Protein AF-A0A662T3I6-F1 (afdb_monomer)

Radius of gyration: 16.57 Å; Cα contacts (8 Å, |Δi|>4): 137; chains: 1; bounding box: 38×30×46 Å

Secondary structure (DSSP, 8-state):
--BS-TT----TT--SS---SB--HHHHHHHHTTSS------HHHHHHHHHHHHHHHS--B-HHHHHHHHHHHHHHHHHHHHT-----------B-TT-HHHHHHHHTT--------HHHHHHHHTT--S----

Nearest PDB structures (foldseek):
  6hul-assembly1_B  TM=9.441E-01  e=1.768E-08  Saccharolobus solfataricus
  6hte-assembly1_B  TM=9.165E-01  e=2.936E-07  Saccharolobus solfataricus
  4qys-assembly1_B  TM=8.970E-01  e=4.041E-07  Saccharolobus solfataricus P2
  6hte-assembly1_D  TM=8.958E-01  e=5.217E-07  Saccharolobus solfataricus
  4qys-assembly1_A  TM=9.188E-01  e=1.123E-06  Saccharolobus solfataricus P2

Solvent-accessible surface area (backbone atoms only — not comparable to full-atom values): 8264 Å² total; per-residue (Å²): 87,39,65,49,36,94,85,58,74,71,63,94,83,66,78,40,74,81,65,72,46,62,42,62,52,67,61,39,49,42,39,75,71,67,77,49,89,86,86,85,78,39,50,50,62,24,52,54,36,29,52,49,44,26,73,75,71,70,48,55,47,24,54,54,36,14,51,53,51,43,53,51,51,53,49,52,53,48,28,64,74,70,72,49,92,78,91,84,86,82,71,79,83,54,66,22,86,86,48,52,67,55,54,48,35,48,77,69,65,68,57,58,76,64,78,84,58,64,70,59,48,53,60,52,41,75,83,58,90,64,81,85,72,132

pLDDT: mean 90.46, std 10.35, range [41.25, 98.31]

Mean predicted aligned error: 4.81 Å

Sequence (134 aa):
MHTLGHSFIPPSIHEDGLRYHGIAPTLSLIYRHGAVETRAYNQVEVFKTATLFAKTEGIIPVPEPAHAIRAVIDEAIRCKRSNEEKTILFLLCGHGLLDLKVCEDYFSGKLKPYEYPEEKIRRLLKGYTGHIHG

Structure (mmCIF, N/CA/C/O backbone):
data_AF-A0A662T3I6-F1
#
_entry.id   AF-A0A662T3I6-F1
#
loop_
_atom_site.group_PDB
_atom_site.id
_atom_site.type_symbol
_atom_site.label_atom_id
_atom_site.label_alt_id
_atom_site.label_comp_id
_atom_site.label_asym_id
_atom_site.label_entity_id
_atom_site.label_seq_id
_atom_site.pdbx_PDB_ins_code
_atom_site.Cartn_x
_atom_site.Cartn_y
_atom_site.Cartn_z
_atom_site.occupancy
_atom_site.B_iso_or_equiv
_atom_site.auth_seq_id
_atom_site.auth_comp_id
_atom_site.auth_asym_id
_atom_site.auth_atom_id
_atom_site.pdbx_PDB_model_num
ATOM 1 N N . MET A 1 1 ? -4.906 -12.077 -16.658 1.00 87.38 1 MET A N 1
ATOM 2 C CA . MET A 1 1 ? -4.194 -11.249 -15.665 1.00 87.38 1 MET A CA 1
ATOM 3 C C . MET A 1 1 ? -4.233 -9.814 -16.162 1.00 87.38 1 MET A C 1
ATOM 5 O O . MET A 1 1 ? -4.054 -9.632 -17.360 1.00 87.38 1 MET A O 1
ATOM 9 N N . HIS A 1 2 ? -4.483 -8.838 -15.290 1.00 89.62 2 HIS A N 1
ATOM 10 C CA . HIS A 1 2 ? -4.230 -7.426 -15.599 1.00 89.62 2 HIS A CA 1
ATOM 11 C C . HIS A 1 2 ? -2.727 -7.184 -15.615 1.00 89.62 2 HIS A C 1
ATOM 13 O O . HIS A 1 2 ? -2.013 -7.700 -14.753 1.00 89.62 2 HIS A O 1
ATOM 19 N N . THR A 1 3 ? -2.231 -6.460 -16.614 1.00 91.75 3 THR A N 1
ATOM 20 C CA . THR A 1 3 ? -0.793 -6.327 -16.824 1.00 91.75 3 THR A CA 1
ATOM 21 C C . THR A 1 3 ? -0.417 -5.035 -17.534 1.00 91.75 3 THR A C 1
ATOM 23 O O . THR A 1 3 ? -1.196 -4.529 -18.332 1.00 91.75 3 THR A O 1
ATOM 26 N N . LEU A 1 4 ? 0.801 -4.553 -17.281 1.00 89.94 4 LEU A N 1
ATOM 27 C CA . LEU A 1 4 ? 1.486 -3.493 -18.029 1.00 89.94 4 LEU A CA 1
ATOM 28 C C . LEU A 1 4 ? 2.319 -4.041 -19.208 1.00 89.94 4 LEU A C 1
ATOM 30 O O . LEU A 1 4 ? 3.002 -3.280 -19.889 1.00 89.94 4 LEU A O 1
ATOM 34 N N . GLY A 1 5 ? 2.266 -5.356 -19.453 1.00 88.62 5 GLY A N 1
ATOM 35 C CA . GLY A 1 5 ? 3.080 -6.070 -20.437 1.00 88.62 5 GLY A CA 1
ATOM 36 C C . GLY A 1 5 ? 4.394 -6.593 -19.847 1.00 88.62 5 GLY A C 1
ATOM 37 O O . GLY A 1 5 ? 5.014 -5.948 -19.007 1.00 88.62 5 GLY A O 1
ATOM 38 N N . HIS A 1 6 ? 4.847 -7.766 -20.301 1.00 88.19 6 HIS A N 1
ATOM 39 C CA . HIS A 1 6 ? 6.046 -8.434 -19.765 1.00 88.19 6 HIS A C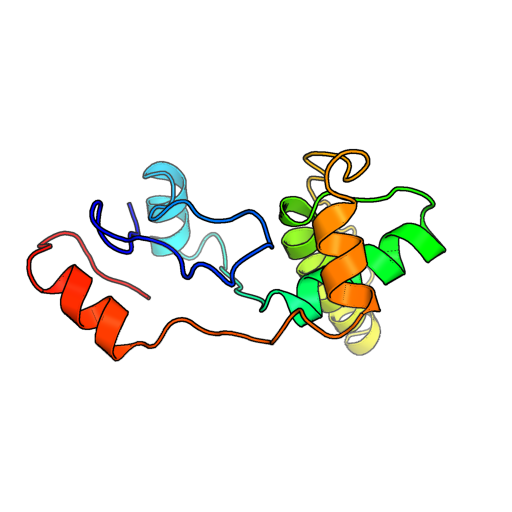A 1
ATOM 40 C C . HIS A 1 6 ? 7.346 -7.653 -20.003 1.00 88.19 6 HIS A C 1
ATOM 42 O O . HIS A 1 6 ? 8.344 -7.895 -19.335 1.00 88.19 6 HIS A O 1
ATOM 48 N N . SER A 1 7 ? 7.339 -6.719 -20.956 1.00 88.06 7 SER A N 1
ATOM 49 C CA . SER A 1 7 ? 8.470 -5.838 -21.260 1.00 88.06 7 SER A CA 1
ATOM 50 C C . SER A 1 7 ? 8.470 -4.550 -20.424 1.00 88.06 7 SER A C 1
ATOM 52 O O . SER A 1 7 ? 9.299 -3.675 -20.666 1.00 88.06 7 SER A O 1
ATOM 54 N N . PHE A 1 8 ? 7.527 -4.385 -19.488 1.00 90.25 8 PHE A N 1
ATOM 55 C CA . PHE A 1 8 ? 7.492 -3.226 -18.601 1.00 90.25 8 PHE A CA 1
ATOM 56 C C . PHE A 1 8 ? 8.715 -3.209 -17.683 1.00 90.25 8 PHE A C 1
ATOM 58 O O . PHE A 1 8 ? 9.039 -4.199 -17.027 1.00 90.25 8 PHE A O 1
ATOM 65 N N . ILE A 1 9 ? 9.355 -2.044 -17.609 1.00 89.12 9 ILE A N 1
ATOM 66 C CA . ILE A 1 9 ? 10.448 -1.759 -16.686 1.00 89.12 9 ILE A CA 1
ATOM 67 C C . ILE A 1 9 ? 10.006 -0.566 -15.830 1.00 89.12 9 ILE A C 1
ATOM 69 O O . ILE A 1 9 ? 9.677 0.486 -16.398 1.00 89.12 9 ILE A O 1
ATOM 73 N N . PRO A 1 10 ? 9.974 -0.702 -14.492 1.00 86.94 10 PRO A N 1
ATOM 74 C CA . PRO A 1 10 ? 9.612 0.398 -13.612 1.00 86.94 10 PRO A CA 1
ATOM 75 C C . PRO A 1 10 ? 10.637 1.541 -13.724 1.00 86.94 10 PRO A C 1
ATOM 77 O O . PRO A 1 10 ? 11.814 1.296 -14.002 1.00 86.94 10 PRO A O 1
ATOM 80 N N . PRO A 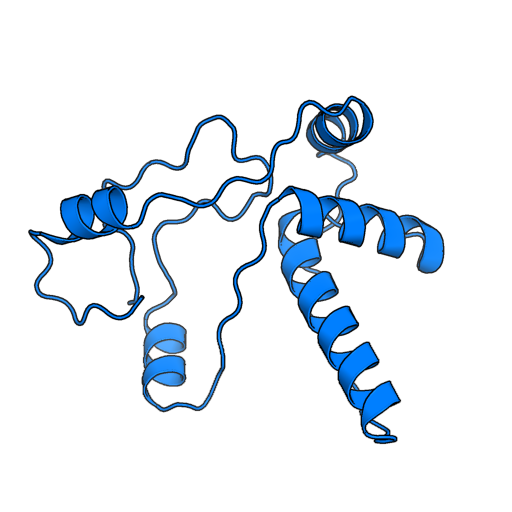1 11 ? 10.222 2.798 -13.503 1.00 86.12 11 PRO A N 1
ATOM 81 C CA . PRO A 1 11 ? 11.145 3.926 -13.423 1.00 86.12 11 PRO A CA 1
ATOM 82 C C . PRO A 1 11 ? 12.245 3.685 -12.384 1.00 86.12 11 PRO A C 1
ATOM 84 O O . PRO A 1 11 ? 11.979 3.158 -11.309 1.00 86.12 11 PRO A O 1
ATOM 87 N N . SER A 1 12 ? 13.466 4.151 -12.657 1.00 84.50 12 SER A N 1
ATOM 88 C CA . SER A 1 12 ? 14.595 4.025 -11.720 1.00 84.50 12 SER A CA 1
ATOM 89 C C . SER A 1 12 ? 14.408 4.802 -10.413 1.00 84.50 12 SER A C 1
ATOM 91 O O . SER A 1 12 ? 15.106 4.535 -9.449 1.00 84.50 12 SER A O 1
ATOM 93 N N . ILE A 1 13 ? 13.488 5.768 -10.397 1.00 81.19 13 ILE A N 1
ATOM 94 C CA . ILE A 1 13 ? 13.137 6.597 -9.235 1.00 81.19 13 ILE A CA 1
ATOM 95 C C . ILE A 1 13 ? 12.042 5.972 -8.355 1.00 81.19 13 ILE A C 1
ATOM 97 O O . ILE A 1 13 ? 11.510 6.657 -7.486 1.00 81.19 13 ILE A O 1
ATOM 101 N N . HIS A 1 14 ? 11.619 4.741 -8.659 1.00 79.81 14 HIS A N 1
ATOM 102 C CA . HIS A 1 14 ? 10.523 4.047 -7.989 1.00 79.81 14 HIS A CA 1
ATOM 103 C C . HIS A 1 14 ? 11.072 3.139 -6.889 1.00 79.81 14 HIS A C 1
ATOM 105 O O . HIS A 1 14 ? 11.684 2.105 -7.180 1.00 79.81 14 HIS A O 1
ATOM 111 N N . GLU A 1 15 ? 10.855 3.529 -5.637 1.00 81.44 15 GLU A N 1
ATOM 112 C CA . GLU A 1 15 ? 11.515 2.909 -4.479 1.00 81.44 15 GLU A CA 1
ATOM 113 C C . GLU A 1 15 ? 10.525 2.258 -3.492 1.00 81.44 15 GLU A C 1
ATOM 115 O O . GLU A 1 15 ? 10.909 1.816 -2.415 1.00 81.44 15 GLU A O 1
ATOM 120 N N . ASP A 1 16 ? 9.248 2.141 -3.863 1.00 80.06 16 ASP A N 1
ATOM 121 C CA . ASP A 1 16 ? 8.166 1.625 -3.008 1.00 80.06 16 ASP A CA 1
ATOM 122 C C . ASP A 1 16 ? 7.900 0.100 -3.132 1.00 80.06 16 ASP A C 1
ATOM 124 O O . ASP A 1 16 ? 6.940 -0.428 -2.567 1.00 80.06 16 ASP A O 1
ATOM 128 N N . GLY A 1 17 ? 8.757 -0.615 -3.869 1.00 85.25 17 GLY A N 1
ATOM 129 C CA . GLY A 1 17 ? 8.832 -2.082 -3.902 1.00 85.25 17 GLY A CA 1
ATOM 130 C C . GLY A 1 17 ? 7.879 -2.807 -4.866 1.00 85.25 17 GLY A C 1
ATOM 131 O O . GLY A 1 17 ? 8.261 -3.835 -5.441 1.00 85.25 17 GLY A O 1
ATOM 132 N N . LEU A 1 18 ? 6.691 -2.263 -5.161 1.00 91.69 18 LEU A N 1
ATOM 133 C CA . LEU A 1 18 ? 5.656 -2.915 -5.991 1.00 91.69 18 LEU A CA 1
ATOM 134 C C . LEU A 1 18 ? 5.929 -2.799 -7.502 1.00 91.69 18 LEU A C 1
ATOM 136 O O . LEU A 1 18 ? 5.233 -2.129 -8.259 1.00 91.69 18 LEU A O 1
ATOM 140 N N . ARG A 1 19 ? 6.977 -3.485 -7.958 1.00 92.50 19 ARG A N 1
ATOM 141 C CA . ARG A 1 19 ? 7.545 -3.325 -9.310 1.00 92.50 19 ARG A CA 1
ATOM 142 C C . ARG A 1 19 ? 7.038 -4.315 -10.358 1.00 92.50 19 ARG A C 1
ATOM 144 O O . ARG A 1 19 ? 7.372 -4.182 -11.536 1.00 92.50 19 ARG A O 1
ATOM 151 N N . TYR A 1 20 ? 6.304 -5.346 -9.947 1.00 94.62 20 TYR A N 1
ATOM 152 C CA . TYR A 1 20 ? 5.863 -6.390 -10.866 1.00 94.62 20 TYR A CA 1
ATOM 153 C C . TYR A 1 20 ? 4.767 -5.872 -11.808 1.00 94.62 20 TYR A C 1
ATOM 155 O O . TYR A 1 20 ? 3.850 -5.167 -11.407 1.00 94.62 20 TYR A O 1
ATOM 163 N N . HIS A 1 21 ? 4.849 -6.249 -13.081 1.00 92.69 21 HIS A N 1
ATOM 164 C CA . HIS A 1 21 ? 4.022 -5.717 -14.166 1.00 92.69 21 HIS A CA 1
ATOM 165 C C . HIS A 1 21 ? 2.622 -6.349 -14.254 1.00 92.69 21 HIS A C 1
ATOM 167 O O . HIS A 1 21 ? 1.943 -6.187 -15.271 1.00 92.69 21 HIS A O 1
ATOM 173 N N . GLY A 1 22 ? 2.212 -7.156 -13.276 1.00 92.81 22 GLY A N 1
ATOM 174 C CA . GLY A 1 22 ? 1.068 -8.048 -13.406 1.00 92.81 22 GLY A CA 1
ATOM 175 C C . GLY A 1 22 ? 0.353 -8.354 -12.100 1.00 92.81 22 GLY A C 1
ATOM 176 O O . GLY A 1 22 ? 0.949 -8.346 -11.030 1.00 92.81 22 GLY A O 1
ATOM 177 N N . ILE A 1 23 ? -0.931 -8.682 -12.200 1.00 94.62 23 ILE A N 1
ATOM 178 C CA . ILE A 1 23 ? -1.756 -9.141 -11.078 1.00 94.62 23 ILE A CA 1
ATOM 179 C C . ILE A 1 23 ? -2.142 -10.601 -11.309 1.00 94.62 23 ILE A C 1
ATOM 181 O O . ILE A 1 23 ? -2.632 -10.944 -12.384 1.00 94.62 23 ILE A O 1
ATOM 185 N N . ALA A 1 24 ? -2.006 -11.460 -10.295 1.00 96.56 24 ALA A N 1
ATOM 186 C CA . ALA A 1 24 ? -2.350 -12.881 -10.396 1.00 96.56 24 ALA A CA 1
ATOM 187 C C . ALA A 1 24 ? -3.684 -13.122 -11.157 1.00 96.56 24 ALA A C 1
ATOM 189 O O . ALA A 1 24 ? -4.657 -12.386 -10.942 1.00 96.56 24 ALA A O 1
ATOM 190 N N . PRO A 1 25 ? -3.771 -14.126 -12.058 1.00 95.38 25 PRO A N 1
ATOM 191 C CA . PRO A 1 25 ? -4.963 -14.349 -12.880 1.00 95.38 25 PRO A CA 1
ATOM 192 C C . PRO A 1 25 ? -6.262 -14.504 -12.083 1.00 95.38 25 PRO A C 1
ATOM 194 O O . PRO A 1 25 ? -7.292 -13.986 -12.510 1.00 95.38 25 PRO A O 1
ATOM 197 N N . THR A 1 26 ? -6.199 -15.163 -10.924 1.00 97.56 26 THR A N 1
ATOM 198 C CA . THR A 1 26 ? -7.329 -15.343 -10.001 1.00 97.56 26 THR A CA 1
ATOM 199 C C . THR A 1 26 ? -7.820 -14.006 -9.455 1.00 97.56 26 THR A C 1
ATOM 201 O O . THR A 1 26 ? -8.993 -13.682 -9.607 1.00 97.56 26 THR A O 1
ATOM 204 N N . LEU A 1 27 ? -6.923 -13.171 -8.925 1.00 96.19 27 LEU A N 1
ATOM 205 C CA . LEU A 1 27 ? -7.271 -11.837 -8.427 1.00 96.19 27 LEU A CA 1
ATOM 206 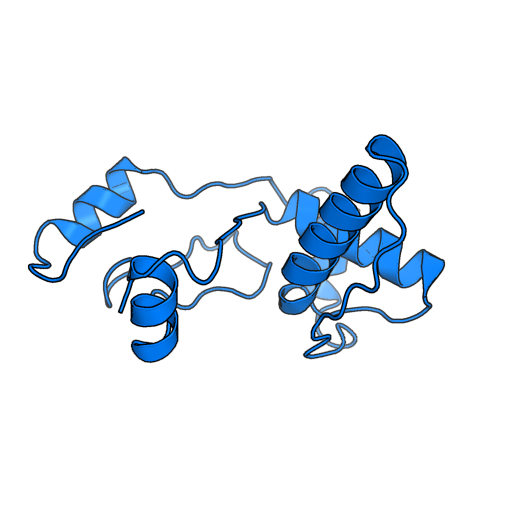C C . LEU A 1 27 ? -7.799 -10.926 -9.548 1.00 96.19 27 LEU A C 1
ATOM 208 O O . LEU A 1 27 ? -8.780 -10.211 -9.369 1.00 96.19 27 LEU A O 1
ATOM 212 N N . SER A 1 28 ? -7.225 -11.030 -10.749 1.00 95.00 28 SER A N 1
ATOM 213 C CA . SER A 1 28 ? -7.719 -10.320 -11.936 1.00 95.00 28 SER A CA 1
ATOM 214 C C . SER A 1 28 ? -9.127 -10.748 -12.360 1.00 95.00 28 SER A C 1
ATOM 216 O O . SER A 1 28 ? -9.851 -9.971 -12.979 1.00 95.00 28 SER A O 1
ATOM 218 N N . LEU A 1 29 ? -9.512 -12.001 -12.113 1.00 95.31 29 LEU A N 1
ATOM 219 C CA . LEU A 1 29 ? -10.869 -12.477 -12.371 1.00 95.31 29 LEU A CA 1
ATOM 220 C C . LEU A 1 29 ? -11.840 -11.937 -11.315 1.00 95.31 29 LEU A C 1
ATOM 222 O O . LEU A 1 29 ? -12.874 -11.395 -11.684 1.00 95.31 29 LEU A O 1
ATOM 226 N N . ILE A 1 30 ? -11.472 -12.009 -10.033 1.00 96.62 30 ILE A N 1
ATOM 227 C CA . ILE A 1 30 ? -12.280 -11.494 -8.913 1.00 96.62 30 ILE A CA 1
ATOM 228 C C . ILE A 1 30 ? -12.560 -9.991 -9.084 1.00 96.62 30 ILE A C 1
ATOM 230 O O . ILE A 1 30 ? -13.705 -9.566 -8.948 1.00 96.62 30 ILE A O 1
ATOM 234 N N . TYR A 1 31 ? -11.547 -9.207 -9.470 1.00 94.81 31 TYR A N 1
ATOM 235 C CA . TYR A 1 31 ? -11.709 -7.781 -9.778 1.00 94.81 31 TYR A CA 1
ATOM 236 C C . TYR A 1 31 ? -12.710 -7.537 -10.915 1.00 94.81 31 TYR A C 1
ATOM 238 O O . TYR A 1 31 ? -13.616 -6.723 -10.777 1.00 94.81 31 TYR A O 1
ATOM 246 N N . ARG A 1 32 ? -12.615 -8.293 -12.020 1.00 93.00 32 ARG A N 1
ATOM 247 C CA . ARG A 1 32 ? -13.548 -8.164 -13.159 1.00 93.00 32 ARG A CA 1
ATOM 248 C C . ARG A 1 32 ? -14.996 -8.483 -12.796 1.00 93.00 32 ARG A C 1
ATOM 250 O O . ARG A 1 32 ? -15.901 -7.990 -13.457 1.00 93.00 32 ARG A O 1
ATOM 257 N N . HIS A 1 33 ? -15.214 -9.296 -11.767 1.00 96.06 33 HIS A N 1
ATOM 258 C CA . HIS A 1 33 ? -16.547 -9.580 -11.241 1.00 96.06 33 HIS A CA 1
ATOM 259 C C . HIS A 1 33 ? -17.031 -8.551 -10.206 1.00 96.06 33 HIS A C 1
ATOM 261 O O . HIS A 1 33 ? -18.104 -8.737 -9.641 1.00 96.06 33 HIS A O 1
ATOM 267 N N . GLY A 1 34 ? -16.271 -7.481 -9.948 1.00 95.94 34 GLY A N 1
ATOM 268 C CA . GLY A 1 34 ? -16.646 -6.421 -9.008 1.00 95.94 34 GLY A CA 1
ATOM 269 C C . GLY A 1 34 ? -16.586 -6.839 -7.538 1.00 95.94 34 GLY A C 1
ATOM 270 O O . GLY A 1 34 ? -17.141 -6.155 -6.687 1.00 95.94 34 GLY A O 1
ATOM 271 N N . ALA A 1 35 ? -15.935 -7.964 -7.225 1.00 97.06 35 ALA A N 1
ATOM 272 C CA . ALA A 1 35 ? -15.849 -8.479 -5.859 1.00 97.06 35 ALA A CA 1
ATOM 273 C C . ALA A 1 35 ? -14.706 -7.851 -5.039 1.00 97.06 35 ALA A C 1
ATOM 275 O O . ALA A 1 35 ? -14.689 -7.983 -3.818 1.00 97.06 35 ALA A O 1
ATOM 276 N N . VAL A 1 36 ? -13.749 -7.184 -5.694 1.00 96.38 36 VAL A N 1
ATOM 277 C CA . VAL A 1 36 ? -12.683 -6.405 -5.044 1.00 96.38 36 VAL A CA 1
ATOM 278 C C . VAL A 1 36 ? -12.483 -5.079 -5.766 1.00 96.38 36 VAL A C 1
ATOM 280 O O . VAL A 1 36 ? -12.646 -5.000 -6.982 1.00 96.38 36 VAL A O 1
ATOM 283 N N . GLU A 1 37 ? -12.074 -4.061 -5.016 1.00 95.50 37 GLU A N 1
ATOM 284 C CA . GLU A 1 37 ? -11.668 -2.754 -5.533 1.00 95.50 37 GLU A CA 1
ATOM 285 C C . GLU A 1 37 ? -10.137 -2.650 -5.580 1.00 95.50 37 GLU A C 1
ATOM 287 O O . GLU A 1 37 ? -9.428 -3.311 -4.818 1.00 95.50 37 GLU A O 1
ATOM 292 N N . THR A 1 38 ? -9.618 -1.794 -6.457 1.00 93.88 38 THR A N 1
ATOM 293 C CA . THR A 1 38 ? -8.184 -1.502 -6.573 1.00 93.88 38 THR A CA 1
ATOM 294 C C . THR A 1 38 ? -7.916 -0.044 -6.242 1.00 93.88 38 THR A C 1
ATOM 296 O O . THR A 1 38 ? -8.697 0.835 -6.598 1.00 93.88 38 THR A O 1
ATOM 299 N N . ARG A 1 39 ? -6.784 0.222 -5.589 1.00 94.69 39 ARG A N 1
ATOM 300 C CA . ARG A 1 39 ? -6.289 1.573 -5.307 1.00 94.69 39 ARG A CA 1
ATOM 301 C C . ARG A 1 39 ? -4.821 1.653 -5.686 1.00 94.69 39 ARG A C 1
ATOM 303 O O . ARG A 1 39 ? -4.103 0.663 -5.562 1.00 94.69 39 ARG A O 1
ATOM 310 N N . ALA A 1 40 ? -4.396 2.829 -6.123 1.00 92.94 40 ALA A N 1
ATOM 311 C CA . ALA A 1 40 ? -3.003 3.153 -6.375 1.00 92.94 40 ALA A CA 1
ATOM 312 C C . ALA A 1 40 ? -2.638 4.388 -5.550 1.00 92.94 40 ALA A C 1
ATOM 314 O O . ALA A 1 40 ? -3.447 5.304 -5.411 1.00 92.94 40 ALA A O 1
ATOM 315 N N . TYR A 1 41 ? -1.429 4.388 -5.004 1.00 94.06 41 TYR A N 1
ATOM 316 C CA . TYR A 1 41 ? -0.878 5.483 -4.216 1.00 94.06 41 TYR A CA 1
ATOM 317 C C . TYR A 1 41 ? 0.518 5.776 -4.736 1.00 94.06 41 TYR A C 1
ATOM 319 O O . TYR A 1 41 ? 1.216 4.854 -5.156 1.00 94.06 41 TYR A O 1
ATOM 327 N N . ASN A 1 42 ? 0.940 7.037 -4.707 1.00 93.06 42 ASN A N 1
ATOM 328 C CA . ASN A 1 42 ? 2.316 7.352 -5.077 1.00 93.06 42 ASN A CA 1
ATOM 329 C C . ASN A 1 42 ? 3.269 7.118 -3.894 1.00 93.06 42 ASN A C 1
ATOM 331 O O . ASN A 1 42 ? 2.885 7.225 -2.725 1.00 93.06 42 ASN A O 1
ATOM 335 N N . GLN A 1 43 ? 4.546 6.887 -4.200 1.00 91.69 43 GLN A N 1
ATOM 336 C CA . GLN A 1 43 ? 5.573 6.590 -3.199 1.00 91.69 43 GLN A CA 1
ATOM 337 C C . GLN A 1 43 ? 5.672 7.621 -2.059 1.00 91.69 43 GLN A C 1
ATOM 339 O O . GLN A 1 43 ? 5.892 7.251 -0.910 1.00 91.69 43 GLN A O 1
ATOM 344 N N . VAL A 1 44 ? 5.439 8.916 -2.300 1.00 93.62 44 VAL A N 1
ATOM 345 C CA . VAL A 1 44 ? 5.513 9.926 -1.225 1.00 93.62 44 VAL A CA 1
ATOM 346 C C . VAL A 1 44 ? 4.382 9.747 -0.209 1.00 93.62 44 VAL A C 1
ATOM 348 O O . VAL A 1 44 ? 4.604 9.885 0.998 1.00 93.62 44 VAL A O 1
ATOM 351 N N . GLU A 1 45 ? 3.177 9.401 -0.663 1.00 94.62 45 GLU A N 1
ATOM 352 C CA . GLU A 1 45 ? 2.051 9.089 0.225 1.00 94.62 45 GLU A CA 1
ATOM 353 C C . GLU A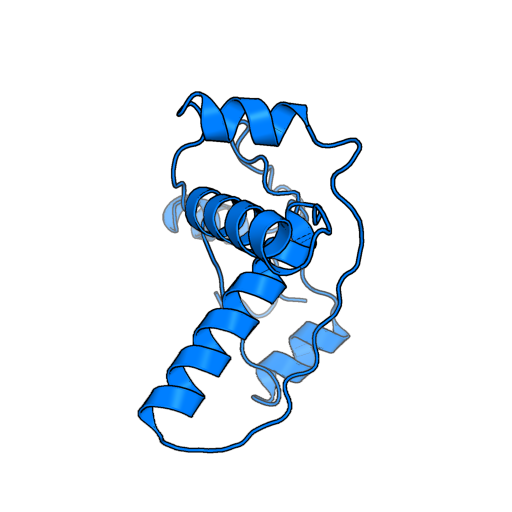 1 45 ? 2.287 7.810 1.029 1.00 94.62 45 GLU A C 1
ATOM 355 O O . GLU A 1 45 ? 1.960 7.757 2.221 1.00 94.62 45 GLU A O 1
ATOM 360 N N . VAL A 1 46 ? 2.887 6.806 0.390 1.00 94.88 46 VAL A N 1
ATOM 361 C CA . VAL A 1 46 ? 3.255 5.526 1.003 1.00 94.88 46 VAL A CA 1
ATOM 362 C C . VAL A 1 46 ? 4.287 5.743 2.111 1.00 94.88 46 VAL A C 1
ATOM 364 O O . VAL A 1 46 ? 4.069 5.311 3.242 1.00 94.88 46 VAL A O 1
ATOM 367 N N . PHE A 1 47 ? 5.353 6.506 1.856 1.00 94.44 47 PHE A N 1
ATOM 368 C CA . PHE A 1 47 ? 6.390 6.776 2.861 1.00 94.44 47 PHE A CA 1
ATOM 369 C C . PHE A 1 47 ? 5.919 7.678 4.004 1.00 94.44 47 PHE A C 1
ATOM 371 O O . PHE A 1 47 ? 6.272 7.454 5.169 1.00 94.44 47 PHE A O 1
ATOM 378 N N . LYS A 1 48 ? 5.055 8.657 3.710 1.00 95.38 48 LYS A N 1
ATOM 379 C CA . LYS A 1 48 ? 4.376 9.436 4.754 1.00 95.38 48 LYS A CA 1
ATOM 380 C C . LYS A 1 48 ? 3.559 8.526 5.673 1.00 95.38 48 LYS A C 1
ATOM 382 O O . LYS A 1 48 ? 3.572 8.704 6.891 1.00 95.38 48 LYS A O 1
ATOM 387 N N . THR A 1 49 ? 2.878 7.544 5.089 1.00 96.12 49 THR A N 1
ATOM 388 C CA . THR A 1 49 ? 2.071 6.563 5.817 1.00 96.12 49 THR A CA 1
ATOM 389 C C . THR A 1 49 ? 2.932 5.614 6.645 1.00 96.12 49 THR A C 1
ATOM 391 O O . THR A 1 49 ? 2.662 5.439 7.831 1.00 96.12 49 THR A O 1
ATOM 394 N N . ALA A 1 50 ? 4.007 5.073 6.066 1.00 95.62 50 ALA A N 1
ATOM 395 C CA . ALA A 1 50 ? 4.972 4.235 6.775 1.00 95.62 50 ALA A CA 1
ATOM 396 C C . ALA A 1 50 ? 5.556 4.957 7.999 1.00 95.62 50 ALA A C 1
ATOM 398 O O . ALA A 1 50 ? 5.630 4.389 9.087 1.00 95.62 50 ALA A O 1
ATOM 399 N N . THR A 1 51 ? 5.897 6.241 7.840 1.00 95.12 51 THR A N 1
ATOM 400 C CA . THR A 1 51 ? 6.424 7.082 8.924 1.00 95.12 51 THR A CA 1
ATOM 401 C C . THR A 1 51 ? 5.401 7.280 10.039 1.00 95.12 51 THR A C 1
ATOM 403 O O . THR A 1 51 ? 5.759 7.241 11.215 1.00 95.12 51 THR A O 1
ATOM 406 N N . LEU A 1 52 ? 4.135 7.516 9.687 1.00 97.06 52 LEU A N 1
ATOM 407 C CA . LEU A 1 52 ? 3.064 7.642 10.671 1.00 97.06 52 LEU A CA 1
ATOM 408 C C . LEU A 1 52 ? 2.878 6.331 11.439 1.00 97.06 52 LEU A C 1
ATOM 410 O O . LEU A 1 52 ? 2.912 6.353 12.664 1.00 97.06 52 LEU A O 1
ATOM 414 N N . PHE A 1 53 ? 2.763 5.210 10.726 1.00 97.25 53 PHE A N 1
ATOM 415 C CA . PHE A 1 53 ? 2.571 3.886 11.317 1.00 97.25 53 PHE A CA 1
ATOM 416 C C . PHE A 1 53 ? 3.716 3.506 12.261 1.00 97.25 53 PHE A C 1
ATOM 418 O O . PHE A 1 53 ? 3.476 3.061 13.377 1.00 97.25 53 PHE A O 1
ATOM 425 N N . ALA A 1 54 ? 4.965 3.773 11.871 1.00 95.94 54 ALA A N 1
ATOM 426 C CA . ALA A 1 54 ? 6.115 3.541 12.740 1.00 95.94 54 ALA A CA 1
ATOM 427 C C . ALA A 1 54 ? 6.075 4.390 14.019 1.00 95.94 54 ALA A C 1
ATOM 429 O O . ALA A 1 54 ? 6.466 3.918 15.084 1.00 95.94 54 ALA A O 1
ATOM 430 N N . LYS A 1 55 ? 5.582 5.631 13.935 1.00 96.88 55 LYS A N 1
ATOM 431 C CA . LYS A 1 55 ? 5.454 6.526 15.094 1.00 96.88 55 LYS A CA 1
ATOM 432 C C . LYS A 1 55 ? 4.296 6.157 16.021 1.00 96.88 55 LYS A C 1
ATOM 434 O O . LYS A 1 55 ? 4.390 6.461 17.205 1.00 96.88 55 LYS A O 1
ATOM 439 N N . THR A 1 56 ? 3.219 5.564 15.504 1.00 98.00 56 THR A N 1
ATOM 440 C CA . THR A 1 56 ? 2.031 5.225 16.307 1.00 98.00 56 THR A CA 1
ATOM 441 C C . THR A 1 56 ? 2.053 3.790 16.820 1.00 98.00 56 THR A C 1
ATOM 443 O O . THR A 1 56 ? 1.722 3.570 17.978 1.00 98.00 56 THR A O 1
ATOM 446 N N . GLU A 1 57 ? 2.500 2.835 16.000 1.00 97.31 57 GLU A N 1
ATOM 447 C CA . GLU A 1 57 ? 2.464 1.395 16.304 1.00 97.31 57 GLU A CA 1
ATOM 448 C C . GLU A 1 57 ? 3.837 0.811 16.676 1.00 97.31 57 GLU A C 1
ATOM 450 O O . GLU A 1 57 ? 3.932 -0.335 17.108 1.00 97.31 57 GLU A O 1
ATOM 455 N N . GLY A 1 58 ? 4.927 1.563 16.481 1.00 96.25 58 GLY A N 1
ATOM 456 C CA . GLY A 1 58 ? 6.287 1.126 16.824 1.00 96.25 58 GLY A CA 1
ATOM 457 C C . GLY A 1 58 ? 6.913 0.105 15.865 1.00 96.25 58 GLY A C 1
ATOM 458 O O . GLY A 1 58 ? 8.031 -0.349 16.104 1.00 96.25 58 GLY A O 1
ATOM 459 N N . ILE A 1 59 ? 6.236 -0.249 14.769 1.00 95.88 59 ILE A N 1
ATOM 460 C CA . ILE A 1 59 ? 6.754 -1.158 13.737 1.00 95.88 59 ILE A CA 1
ATOM 461 C C . ILE A 1 59 ? 7.138 -0.346 12.505 1.00 95.88 59 ILE A C 1
ATOM 463 O O . ILE A 1 59 ? 6.327 0.418 11.995 1.00 95.88 59 ILE A O 1
ATOM 467 N N . ILE A 1 60 ? 8.349 -0.547 11.985 1.00 95.12 60 ILE A N 1
ATOM 468 C CA . ILE A 1 60 ? 8.777 0.029 10.704 1.00 95.12 60 ILE A CA 1
ATOM 469 C C . ILE A 1 60 ? 8.292 -0.910 9.591 1.00 95.12 60 ILE A C 1
ATOM 471 O O . ILE A 1 60 ? 8.880 -1.986 9.437 1.00 95.12 60 ILE A O 1
ATOM 475 N N . PRO A 1 61 ? 7.231 -0.575 8.832 1.00 95.50 61 PRO A N 1
ATOM 476 C CA . PRO A 1 61 ? 6.791 -1.418 7.732 1.00 95.50 61 PRO A CA 1
ATOM 477 C C . PRO A 1 61 ? 7.756 -1.269 6.554 1.00 95.50 61 PRO A C 1
ATOM 479 O O . PRO A 1 61 ? 8.388 -0.226 6.380 1.00 95.50 61 PRO A O 1
ATOM 482 N N . VAL A 1 62 ? 7.852 -2.311 5.733 1.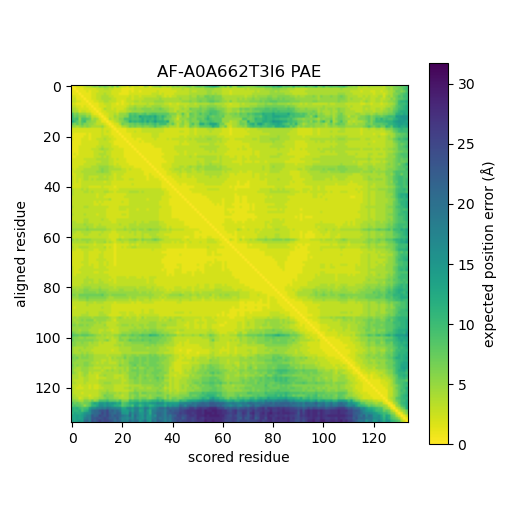00 93.00 62 VAL A N 1
ATOM 483 C CA . VAL A 1 62 ? 8.484 -2.191 4.412 1.00 93.00 62 VAL A CA 1
ATOM 484 C C . VAL A 1 62 ? 7.559 -1.372 3.477 1.00 93.00 62 VAL A C 1
ATOM 486 O O . VAL A 1 62 ? 6.374 -1.205 3.810 1.00 93.00 62 VAL A O 1
ATOM 489 N N . PRO A 1 63 ? 8.037 -0.769 2.372 1.00 89.62 63 PRO A N 1
ATOM 490 C CA . PRO A 1 63 ? 7.200 0.118 1.554 1.00 89.62 63 PRO A CA 1
ATOM 491 C C . PRO A 1 63 ? 5.974 -0.566 0.919 1.00 89.62 63 PRO A C 1
ATOM 493 O O . PRO A 1 63 ? 4.923 0.055 0.751 1.00 89.62 63 PRO A O 1
ATOM 496 N N . GLU A 1 64 ? 6.040 -1.866 0.642 1.00 94.56 64 GLU A N 1
ATOM 497 C CA . GLU A 1 64 ? 4.956 -2.642 0.035 1.00 94.56 64 GLU A CA 1
ATOM 498 C C . GLU A 1 64 ? 3.680 -2.668 0.908 1.00 94.56 64 GLU A C 1
ATOM 500 O O . GLU A 1 64 ? 2.641 -2.192 0.441 1.00 94.56 64 GLU A O 1
ATOM 505 N N . PRO A 1 65 ? 3.688 -3.130 2.179 1.00 94.94 65 PRO A N 1
ATOM 506 C CA . PRO A 1 65 ? 2.512 -3.080 3.044 1.00 94.94 65 PRO A CA 1
ATOM 507 C C . PRO A 1 65 ? 2.131 -1.657 3.460 1.00 94.94 65 PRO A C 1
ATOM 509 O O . PRO A 1 65 ? 0.992 -1.445 3.878 1.00 94.94 65 PRO A O 1
ATOM 512 N N . ALA A 1 66 ? 3.011 -0.661 3.314 1.00 96.50 66 ALA A N 1
ATOM 513 C CA . ALA A 1 66 ? 2.641 0.733 3.557 1.00 96.50 66 ALA A CA 1
ATOM 514 C C . ALA A 1 66 ? 1.571 1.247 2.569 1.00 96.50 66 ALA A C 1
ATOM 516 O O . ALA A 1 66 ? 0.775 2.112 2.941 1.00 96.50 66 ALA A O 1
ATOM 517 N N . HIS A 1 67 ? 1.452 0.649 1.376 1.00 96.94 67 HIS A N 1
ATOM 518 C CA . HIS A 1 67 ? 0.313 0.879 0.476 1.00 96.94 67 HIS A CA 1
ATOM 519 C C . HIS A 1 67 ? -1.009 0.394 1.087 1.00 96.94 67 HIS A C 1
ATOM 521 O O . HIS A 1 67 ? -2.023 1.090 1.028 1.00 96.94 67 HIS A O 1
ATOM 527 N N . ALA A 1 68 ? -1.003 -0.788 1.711 1.00 97.44 68 ALA A N 1
ATOM 528 C CA . ALA A 1 68 ? -2.183 -1.331 2.378 1.00 97.44 68 ALA A CA 1
ATOM 529 C C . ALA A 1 68 ? -2.542 -0.509 3.622 1.00 97.44 68 ALA A C 1
ATOM 531 O O . ALA A 1 68 ? -3.707 -0.170 3.813 1.00 97.44 68 ALA A O 1
ATOM 532 N N . ILE A 1 69 ? -1.546 -0.111 4.424 1.00 98.00 69 ILE A N 1
ATOM 533 C CA . ILE A 1 69 ? -1.752 0.773 5.582 1.00 98.00 69 ILE A CA 1
ATOM 534 C C . ILE A 1 69 ? -2.389 2.096 5.136 1.00 98.00 69 ILE A C 1
ATOM 536 O O . ILE A 1 69 ? -3.290 2.599 5.808 1.00 98.00 69 ILE A O 1
ATOM 540 N N . ARG A 1 70 ? -1.993 2.645 3.979 1.00 97.94 70 ARG A N 1
ATOM 541 C CA . ARG A 1 70 ? -2.606 3.870 3.451 1.00 97.94 70 ARG A CA 1
ATOM 542 C C . ARG A 1 70 ? -4.095 3.686 3.177 1.00 97.94 70 ARG A C 1
ATOM 544 O O . ARG A 1 70 ? -4.892 4.514 3.618 1.00 97.94 70 ARG A O 1
ATOM 551 N N . ALA A 1 71 ? -4.468 2.582 2.534 1.00 98.19 71 ALA A N 1
ATOM 552 C CA . ALA A 1 71 ? -5.871 2.245 2.315 1.00 98.19 71 ALA A CA 1
ATOM 553 C C . ALA A 1 71 ? -6.637 2.053 3.634 1.00 98.19 71 ALA A C 1
ATOM 555 O O . ALA A 1 71 ? -7.758 2.539 3.756 1.00 98.19 71 ALA A O 1
ATOM 556 N N . VAL A 1 72 ? -6.028 1.412 4.638 1.00 98.06 72 VAL A N 1
ATOM 557 C CA . VAL A 1 72 ? -6.624 1.238 5.976 1.00 98.06 72 VAL A CA 1
ATOM 558 C C . VAL A 1 72 ? -6.900 2.583 6.643 1.00 98.06 72 VAL A C 1
ATOM 560 O O . VAL A 1 72 ? -7.978 2.775 7.202 1.00 98.06 72 VAL A O 1
ATOM 563 N N . ILE A 1 73 ? -5.962 3.529 6.566 1.00 98.00 73 ILE A N 1
ATOM 564 C CA . ILE A 1 73 ? -6.145 4.878 7.116 1.00 98.00 73 ILE A CA 1
ATOM 565 C C . ILE A 1 73 ? -7.273 5.612 6.385 1.00 98.00 73 ILE A C 1
ATOM 567 O O . ILE A 1 73 ? -8.112 6.233 7.039 1.00 98.00 73 ILE A O 1
ATOM 571 N N . ASP A 1 74 ? -7.328 5.527 5.053 1.00 98.06 74 ASP A N 1
ATOM 572 C CA . ASP A 1 74 ? -8.409 6.137 4.271 1.00 98.06 74 ASP A CA 1
ATOM 573 C C . ASP A 1 74 ? -9.780 5.562 4.675 1.00 98.06 74 ASP A C 1
ATOM 575 O O . ASP A 1 74 ? -10.735 6.315 4.888 1.00 98.06 74 ASP A O 1
ATOM 579 N N . GLU A 1 75 ? -9.866 4.242 4.866 1.00 98.00 75 GLU A N 1
ATOM 580 C CA . GLU A 1 75 ? -11.078 3.568 5.339 1.00 98.00 75 GLU A CA 1
ATOM 581 C C . GLU A 1 75 ? -11.456 3.954 6.770 1.00 98.00 75 GLU A C 1
ATOM 583 O O . GLU A 1 75 ? -12.625 4.229 7.043 1.00 98.00 75 GLU A O 1
ATOM 588 N N . ALA A 1 76 ? -10.485 4.051 7.677 1.00 98.00 76 ALA A N 1
ATOM 589 C CA . ALA A 1 76 ? -10.724 4.496 9.046 1.00 98.00 76 ALA A CA 1
ATOM 590 C C . ALA A 1 76 ? -11.242 5.946 9.086 1.00 98.00 76 ALA A C 1
ATOM 592 O O . ALA A 1 76 ? -12.175 6.261 9.830 1.00 98.00 76 ALA A O 1
ATOM 593 N N . ILE A 1 77 ? -10.697 6.833 8.244 1.00 98.06 77 ILE A N 1
ATOM 594 C CA . ILE A 1 77 ? -11.183 8.214 8.093 1.00 98.06 77 ILE A CA 1
ATOM 595 C C . ILE A 1 77 ? -12.604 8.229 7.517 1.00 98.06 77 ILE A C 1
ATOM 597 O O . ILE A 1 77 ? -13.433 9.019 7.978 1.00 98.06 77 ILE A O 1
ATOM 601 N N . ARG A 1 78 ? -12.905 7.368 6.535 1.00 98.19 78 ARG A N 1
ATOM 602 C CA . ARG A 1 78 ? -14.259 7.216 5.982 1.00 98.19 78 ARG A CA 1
ATOM 603 C C . ARG A 1 78 ? -15.250 6.792 7.064 1.00 98.19 78 ARG A C 1
ATOM 605 O O . ARG A 1 78 ? -16.246 7.486 7.240 1.00 98.19 78 ARG A O 1
ATOM 612 N N . CYS A 1 79 ? -14.933 5.745 7.825 1.00 98.31 79 CYS A N 1
ATOM 613 C CA . CYS A 1 79 ? -15.749 5.246 8.936 1.00 98.31 79 CYS A CA 1
ATOM 614 C C . CYS A 1 79 ? -15.991 6.329 9.998 1.00 98.31 79 CYS A C 1
ATOM 616 O O . CYS A 1 79 ? -17.119 6.534 10.440 1.00 98.31 79 CYS A O 1
ATOM 618 N N . LYS A 1 80 ? -14.956 7.109 10.342 1.00 98.12 80 LYS A N 1
ATOM 619 C CA . LYS A 1 80 ? -15.090 8.262 11.245 1.00 98.12 80 LYS A CA 1
ATOM 620 C C . LYS A 1 80 ? -16.058 9.321 10.706 1.00 98.12 80 LYS A C 1
ATOM 622 O O . LYS A 1 80 ? -16.817 9.895 11.480 1.00 98.12 80 LYS A O 1
ATOM 627 N N . ARG A 1 81 ? -16.024 9.612 9.400 1.00 98.25 81 ARG A N 1
ATOM 628 C CA . ARG A 1 81 ? -16.919 10.596 8.761 1.00 98.25 81 ARG A CA 1
ATOM 629 C C . ARG A 1 81 ? -18.358 10.096 8.655 1.00 98.25 81 ARG A C 1
ATOM 631 O O . ARG A 1 81 ? -19.269 10.902 8.800 1.00 98.25 81 ARG A O 1
ATOM 638 N N . SER 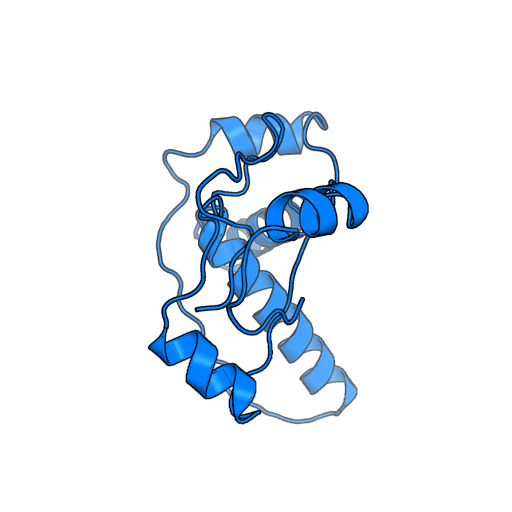A 1 82 ? -18.557 8.803 8.403 1.00 97.94 82 SER A N 1
ATOM 639 C CA . SER A 1 82 ? -19.888 8.188 8.345 1.00 97.94 82 SER A CA 1
ATOM 640 C C . SER A 1 82 ? -20.435 7.783 9.715 1.00 97.94 82 SER A C 1
ATOM 642 O O . SER A 1 82 ? -21.592 7.387 9.803 1.00 97.94 82 SER A O 1
ATOM 644 N N . ASN A 1 83 ? -19.634 7.916 10.779 1.00 97.62 83 ASN A N 1
ATOM 645 C CA . ASN A 1 83 ? -19.960 7.457 12.128 1.00 97.62 83 ASN A CA 1
ATOM 646 C C . ASN A 1 83 ? -20.318 5.958 12.173 1.00 97.62 83 ASN A C 1
ATOM 648 O O . ASN A 1 83 ? -21.230 5.539 12.884 1.00 97.62 83 ASN A O 1
ATOM 652 N N . GLU A 1 84 ? -19.601 5.155 11.388 1.00 97.81 84 GLU A N 1
ATOM 653 C CA . GLU A 1 84 ? -19.746 3.702 11.362 1.00 97.81 84 GLU A CA 1
ATOM 654 C C . GLU A 1 84 ? -18.591 3.033 12.101 1.00 97.81 84 GLU A C 1
ATOM 656 O O . GLU A 1 84 ? -17.421 3.290 11.820 1.00 97.81 84 GLU A O 1
ATOM 661 N N . GLU A 1 85 ? -18.913 2.118 13.010 1.00 97.75 85 GLU A N 1
ATOM 662 C CA . GLU A 1 85 ? -17.921 1.251 13.635 1.00 97.75 85 GLU A CA 1
ATOM 663 C C . GLU A 1 85 ? -17.685 0.020 12.752 1.00 97.75 85 GLU A C 1
ATOM 665 O O . GLU A 1 85 ? -18.614 -0.726 12.429 1.00 97.75 85 GLU A O 1
ATOM 670 N N . LYS A 1 86 ? -16.435 -0.181 12.323 1.00 97.94 86 LYS A N 1
ATOM 671 C CA . LYS A 1 86 ? -16.020 -1.305 11.474 1.00 97.94 86 LYS A CA 1
ATOM 672 C C . LYS A 1 86 ? -14.690 -1.865 11.955 1.00 97.94 86 LYS A C 1
ATOM 674 O O . LYS A 1 86 ? -13.790 -1.121 12.337 1.00 97.94 86 LYS A O 1
ATOM 679 N N . THR A 1 87 ? -14.535 -3.178 11.839 1.00 98.31 87 THR A N 1
ATOM 680 C CA . THR A 1 87 ? -13.234 -3.841 11.960 1.00 98.31 87 THR A CA 1
ATOM 681 C C . THR A 1 87 ? -12.565 -3.887 10.591 1.00 98.31 87 THR A C 1
ATOM 683 O O . THR A 1 87 ? -13.146 -4.400 9.636 1.00 98.31 87 THR A O 1
ATOM 686 N N . ILE A 1 88 ? -11.339 -3.372 10.498 1.00 98.19 88 ILE A N 1
ATOM 687 C CA . ILE A 1 88 ? -10.537 -3.396 9.271 1.00 98.19 88 ILE A CA 1
ATOM 688 C C . ILE A 1 88 ? -9.377 -4.370 9.479 1.00 98.19 88 ILE A C 1
ATOM 690 O O . ILE A 1 88 ? -8.550 -4.175 10.367 1.00 98.19 88 ILE A O 1
ATOM 694 N N . LEU A 1 89 ? -9.315 -5.414 8.653 1.00 98.25 89 LEU A N 1
ATOM 695 C CA . LEU A 1 89 ? -8.194 -6.349 8.599 1.00 98.25 89 LEU A CA 1
ATOM 696 C C . LEU A 1 89 ? -7.296 -5.993 7.413 1.00 98.25 89 LEU A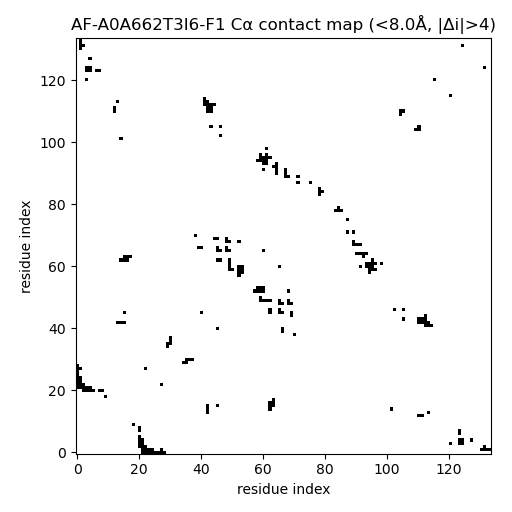 C 1
ATOM 698 O O . LEU A 1 89 ? -7.785 -5.782 6.305 1.00 98.25 89 LEU A O 1
ATOM 702 N N . PHE A 1 90 ? -5.984 -5.981 7.630 1.00 97.75 90 PHE A N 1
ATOM 703 C CA . PHE A 1 90 ? -4.996 -5.799 6.570 1.00 97.75 90 PHE A CA 1
ATOM 704 C C . PHE A 1 90 ? -3.795 -6.721 6.774 1.00 97.75 90 PHE A C 1
ATOM 706 O O . PHE A 1 90 ? -3.592 -7.272 7.855 1.00 97.75 90 PHE A O 1
ATOM 713 N N . LEU A 1 91 ? -3.002 -6.895 5.716 1.00 97.31 91 LEU A N 1
ATOM 714 C CA . LEU A 1 91 ? -1.823 -7.756 5.721 1.00 97.31 91 LEU A CA 1
ATOM 715 C C . LEU A 1 91 ? -0.553 -6.912 5.851 1.00 97.31 91 LEU A C 1
ATOM 717 O O . LEU A 1 91 ? -0.195 -6.172 4.935 1.00 97.31 91 LEU A O 1
ATOM 721 N N . LEU A 1 92 ? 0.152 -7.067 6.969 1.00 97.19 92 LEU A N 1
ATOM 722 C CA . LEU A 1 92 ? 1.501 -6.539 7.156 1.00 97.19 92 LEU A CA 1
ATOM 723 C C . LEU A 1 92 ? 2.514 -7.598 6.697 1.00 97.19 92 LEU A C 1
ATOM 725 O O . LEU A 1 92 ? 2.922 -8.456 7.474 1.00 97.19 92 LEU A O 1
ATOM 729 N N . CYS A 1 93 ? 2.873 -7.580 5.413 1.00 94.31 93 CYS A N 1
ATOM 730 C CA . CYS A 1 93 ? 3.665 -8.652 4.798 1.00 94.31 93 CYS A CA 1
ATOM 731 C C . CYS A 1 93 ? 5.178 -8.611 5.091 1.00 94.31 93 CYS A C 1
ATOM 733 O O . CYS A 1 93 ? 5.873 -9.558 4.732 1.00 94.31 93 CYS A O 1
ATOM 735 N N . GLY A 1 94 ? 5.698 -7.566 5.744 1.00 93.94 94 GLY A N 1
ATOM 736 C CA . GLY A 1 94 ? 7.122 -7.462 6.075 1.00 93.94 94 GLY A CA 1
ATOM 737 C C . GLY A 1 94 ? 7.499 -6.199 6.855 1.00 93.94 94 GLY A C 1
ATOM 738 O O . GLY A 1 94 ? 6.705 -5.262 6.971 1.00 93.94 94 GLY A O 1
ATOM 739 N N . HIS A 1 95 ? 8.728 -6.181 7.382 1.00 93.88 95 HIS A N 1
ATOM 740 C CA . HIS A 1 95 ? 9.315 -5.052 8.112 1.00 93.88 95 HIS A CA 1
ATOM 741 C C . HIS A 1 95 ? 10.411 -4.353 7.291 1.00 93.88 95 HIS A C 1
ATOM 743 O O . HIS A 1 95 ? 11.163 -5.008 6.575 1.00 93.88 95 HIS A O 1
ATOM 749 N N . GLY A 1 96 ? 10.566 -3.040 7.458 1.00 92.00 96 GLY A N 1
ATOM 750 C CA . GLY A 1 96 ? 11.489 -2.200 6.683 1.00 92.00 96 GLY A CA 1
ATOM 751 C C . GLY A 1 96 ? 12.889 -2.036 7.284 1.00 92.00 96 GLY A C 1
ATOM 752 O O . GLY A 1 96 ? 13.589 -1.086 6.949 1.00 92.00 96 GLY A O 1
ATOM 753 N N . LEU A 1 97 ? 13.310 -2.914 8.205 1.00 92.94 97 LEU A N 1
ATOM 754 C CA . LEU A 1 97 ? 14.612 -2.806 8.891 1.00 92.94 97 LEU A CA 1
ATOM 755 C C . LEU A 1 97 ? 15.822 -2.838 7.941 1.00 92.94 97 LEU A C 1
ATOM 757 O O . LEU A 1 97 ? 16.890 -2.359 8.314 1.00 92.94 97 LEU A O 1
ATOM 761 N N . LEU A 1 98 ? 15.667 -3.397 6.736 1.00 91.88 98 LEU A N 1
ATOM 762 C CA . LEU A 1 98 ? 16.722 -3.477 5.721 1.00 91.88 98 LEU A CA 1
ATOM 763 C C . LEU A 1 98 ? 16.525 -2.477 4.569 1.00 91.88 98 LEU A C 1
ATOM 765 O O . LEU A 1 98 ? 17.383 -2.368 3.698 1.00 91.88 98 LEU A O 1
ATOM 769 N N . ASP A 1 99 ? 15.454 -1.684 4.609 1.00 88.56 99 ASP A N 1
ATOM 770 C CA . ASP A 1 99 ? 15.044 -0.746 3.553 1.00 88.56 99 ASP A CA 1
ATOM 771 C C . ASP A 1 99 ? 15.325 0.714 3.947 1.00 88.56 99 ASP A C 1
ATOM 773 O O . ASP A 1 99 ? 14.756 1.667 3.412 1.00 88.56 99 ASP A O 1
ATOM 777 N N . LEU A 1 100 ? 16.251 0.906 4.895 1.00 86.38 100 LEU A N 1
ATOM 778 C CA . LEU A 1 100 ? 16.570 2.205 5.495 1.00 86.38 100 LEU A CA 1
ATOM 779 C C . LEU A 1 100 ? 17.088 3.232 4.484 1.00 86.38 100 LEU A C 1
ATOM 781 O O . LEU A 1 100 ? 16.941 4.433 4.707 1.00 86.38 100 LEU A O 1
ATOM 785 N N . LYS A 1 101 ? 17.669 2.778 3.368 1.00 87.50 101 LYS A N 1
ATOM 786 C CA . LYS A 1 101 ? 18.142 3.669 2.306 1.00 87.50 101 LYS A CA 1
ATOM 787 C C . LYS A 1 101 ? 16.995 4.471 1.689 1.00 87.50 101 LYS A C 1
ATOM 789 O O . LYS A 1 101 ? 17.129 5.675 1.498 1.00 87.50 101 LYS A O 1
ATOM 794 N N . VAL A 1 102 ? 15.855 3.827 1.455 1.00 83.19 102 VAL A N 1
ATOM 795 C CA . VAL A 1 102 ? 14.684 4.505 0.893 1.00 83.19 102 VAL A CA 1
ATOM 796 C C . VAL A 1 102 ? 14.067 5.458 1.920 1.00 83.19 102 VAL A C 1
ATOM 798 O O . VAL A 1 102 ? 13.658 6.571 1.590 1.00 83.19 102 VAL A O 1
ATOM 801 N N . CYS A 1 103 ? 14.084 5.080 3.203 1.00 86.38 103 CYS A N 1
ATOM 802 C CA . CYS A 1 103 ? 13.712 5.992 4.286 1.00 86.38 103 CYS A CA 1
ATOM 803 C C . CYS A 1 103 ? 14.593 7.254 4.294 1.00 86.38 103 CYS A C 1
ATOM 805 O O . CYS A 1 103 ? 14.075 8.361 4.432 1.00 86.38 103 CYS A O 1
ATOM 807 N N . GLU A 1 104 ? 15.910 7.115 4.117 1.00 90.94 104 GLU A N 1
ATOM 808 C CA . GLU A 1 104 ? 16.832 8.254 4.001 1.00 90.94 104 GLU A CA 1
ATOM 809 C C . GLU A 1 104 ? 16.480 9.151 2.804 1.00 90.94 104 GLU A C 1
ATOM 811 O O . GLU A 1 104 ? 16.437 10.379 2.933 1.00 90.94 104 GLU A O 1
ATOM 816 N N . ASP A 1 105 ? 16.199 8.566 1.641 1.00 91.19 105 ASP A N 1
ATOM 817 C CA . ASP A 1 105 ? 15.862 9.325 0.435 1.00 91.19 105 ASP A CA 1
ATOM 818 C C . ASP A 1 105 ? 14.494 10.034 0.557 1.00 91.19 105 ASP A C 1
ATOM 820 O O . ASP A 1 105 ? 14.336 11.157 0.062 1.00 91.19 105 ASP A O 1
ATOM 824 N N . TYR A 1 106 ? 13.552 9.480 1.330 1.00 91.50 106 TYR A N 1
ATOM 825 C CA . TYR A 1 106 ? 12.334 10.182 1.753 1.00 91.50 106 TYR A CA 1
ATOM 826 C C . TYR A 1 106 ? 12.628 11.362 2.694 1.00 91.50 106 TYR A C 1
ATOM 828 O O . TYR A 1 106 ? 12.221 12.491 2.408 1.00 91.50 106 TYR A O 1
ATOM 836 N N . PHE A 1 107 ? 13.357 11.141 3.794 1.00 92.62 107 PHE A N 1
ATOM 837 C CA . PHE A 1 107 ? 13.633 12.196 4.782 1.00 92.62 107 PHE A CA 1
ATOM 838 C C . PHE A 1 107 ? 14.535 13.313 4.244 1.00 92.62 107 PHE A C 1
ATOM 840 O O . PHE A 1 107 ? 14.432 14.453 4.693 1.00 92.62 107 PHE A O 1
ATOM 847 N N . SER A 1 108 ? 15.381 13.012 3.258 1.00 94.69 108 SER A N 1
ATOM 848 C CA . SER A 1 108 ? 16.202 14.002 2.550 1.00 94.69 108 SER A CA 1
ATOM 849 C C . SER A 1 108 ? 15.473 14.703 1.396 1.00 94.69 108 SER A C 1
ATOM 851 O O . SER A 1 108 ? 16.069 15.539 0.717 1.00 94.69 108 SER A O 1
ATOM 853 N N . GLY A 1 109 ? 14.191 14.394 1.163 1.00 91.56 109 GLY A N 1
ATOM 854 C CA . GLY A 1 109 ? 13.367 15.034 0.133 1.00 91.56 109 GLY A CA 1
ATOM 855 C C . GLY A 1 109 ? 13.736 14.659 -1.307 1.00 91.56 109 GLY A C 1
ATOM 856 O O . GLY A 1 109 ? 13.338 15.357 -2.241 1.00 91.56 109 GLY A O 1
ATOM 857 N N . LYS A 1 110 ? 14.500 13.579 -1.509 1.00 91.19 110 LYS A N 1
ATOM 858 C CA . LYS A 1 110 ? 14.860 13.080 -2.846 1.00 91.19 110 LYS A CA 1
ATOM 859 C C . LYS A 1 110 ? 13.729 12.279 -3.481 1.00 91.19 110 LYS A C 1
ATOM 861 O O . LYS A 1 110 ? 13.598 12.294 -4.706 1.00 91.19 110 LYS A O 1
ATOM 866 N N . LEU A 1 111 ? 12.906 11.624 -2.662 1.00 89.75 111 LEU A N 1
ATOM 867 C CA . LEU A 1 111 ? 11.743 10.875 -3.121 1.00 89.75 111 LEU A CA 1
ATOM 868 C C . LEU A 1 111 ? 10.679 11.831 -3.685 1.00 89.75 111 LEU A C 1
ATOM 870 O O . LEU A 1 111 ? 10.203 12.732 -2.992 1.00 89.75 111 LEU A O 1
ATOM 874 N N . LYS A 1 112 ? 10.295 11.638 -4.950 1.00 88.50 112 LYS A N 1
ATOM 875 C CA . LYS A 1 112 ? 9.317 12.491 -5.647 1.00 88.50 112 LYS A CA 1
ATOM 876 C C . LYS A 1 112 ? 8.022 11.736 -5.919 1.00 88.50 112 LYS A C 1
ATOM 878 O O . LYS A 1 112 ? 8.089 10.550 -6.234 1.00 88.50 112 LYS A O 1
ATOM 883 N N . PRO A 1 113 ? 6.849 12.390 -5.867 1.00 88.25 113 PRO A N 1
ATOM 884 C CA . PRO A 1 113 ? 5.633 11.754 -6.348 1.00 88.25 113 PRO A CA 1
ATOM 885 C C . PRO A 1 113 ? 5.810 11.461 -7.839 1.00 88.25 113 PRO A C 1
ATOM 887 O O . PRO A 1 113 ? 6.312 12.299 -8.594 1.00 88.25 113 PRO A O 1
ATOM 890 N N . TYR A 1 114 ? 5.450 10.255 -8.251 1.00 85.62 114 TYR A N 1
ATOM 891 C CA . TYR A 1 114 ? 5.556 9.849 -9.639 1.00 85.62 114 TYR A CA 1
ATOM 892 C C . TYR A 1 114 ? 4.396 8.937 -9.996 1.00 85.62 114 TYR A C 1
ATOM 894 O O . TYR A 1 114 ? 4.162 7.935 -9.329 1.00 85.62 114 TYR A O 1
ATOM 902 N N . GLU A 1 115 ? 3.720 9.279 -11.084 1.00 85.06 115 GLU A N 1
ATOM 903 C CA . GLU A 1 115 ? 2.743 8.423 -11.736 1.00 85.06 115 GLU A CA 1
ATOM 904 C C . GLU A 1 115 ? 3.274 8.057 -13.117 1.00 85.06 115 GLU A C 1
ATOM 906 O O . GLU A 1 115 ? 3.847 8.887 -13.834 1.00 85.06 115 GLU A O 1
ATOM 911 N N . TYR A 1 116 ? 3.122 6.788 -13.487 1.00 84.94 116 TYR A N 1
ATOM 912 C CA . TYR A 1 116 ? 3.607 6.320 -14.775 1.00 84.94 116 TYR A CA 1
ATOM 913 C C . TYR A 1 116 ? 2.701 6.858 -15.900 1.00 84.94 116 TYR A C 1
ATOM 915 O O . TYR A 1 116 ? 1.498 6.608 -15.865 1.00 84.94 116 TYR A O 1
ATOM 923 N N . PRO A 1 117 ? 3.234 7.568 -16.917 1.00 88.19 117 PRO A N 1
ATOM 924 C CA . PRO A 1 117 ? 2.402 8.211 -17.932 1.00 88.19 117 PRO A CA 1
ATOM 925 C C . PRO A 1 117 ? 1.518 7.222 -18.702 1.00 88.19 117 PRO A C 1
ATOM 927 O O . PRO A 1 117 ? 2.031 6.257 -19.279 1.00 88.19 117 PRO A O 1
ATOM 930 N N . GLU A 1 118 ? 0.216 7.510 -18.810 1.00 87.00 118 GLU A N 1
ATOM 931 C CA . GLU A 1 118 ? -0.751 6.649 -19.514 1.00 87.00 118 GLU A CA 1
ATOM 932 C C . GLU A 1 118 ? -0.331 6.325 -20.951 1.00 87.00 118 GLU A C 1
ATOM 934 O O . GLU A 1 118 ? -0.505 5.204 -21.426 1.00 87.00 118 GLU A O 1
ATOM 939 N N . GLU A 1 119 ? 0.252 7.288 -21.667 1.00 87.88 119 GLU A N 1
ATOM 940 C CA . GLU A 1 119 ? 0.696 7.086 -23.048 1.00 87.88 119 GLU A CA 1
ATOM 941 C C . GLU A 1 119 ? 1.744 5.974 -23.166 1.00 87.88 119 GLU A C 1
ATOM 943 O O . GLU A 1 119 ? 1.736 5.203 -24.134 1.00 87.88 119 GLU A O 1
ATOM 948 N N . LYS A 1 120 ? 2.634 5.860 -22.171 1.00 87.31 120 LYS A N 1
ATOM 949 C CA . LYS A 1 120 ? 3.633 4.788 -22.112 1.00 87.31 120 LYS A CA 1
ATOM 950 C C . LYS A 1 120 ? 2.968 3.446 -21.819 1.00 87.31 120 LYS A C 1
ATOM 952 O O . LYS A 1 120 ? 3.321 2.466 -22.470 1.00 87.31 120 LYS A O 1
ATOM 957 N N . ILE A 1 121 ? 1.968 3.417 -20.933 1.00 86.25 121 ILE A N 1
ATOM 958 C CA . ILE A 1 121 ? 1.157 2.217 -20.662 1.00 86.25 121 ILE A CA 1
ATOM 959 C C . ILE A 1 121 ?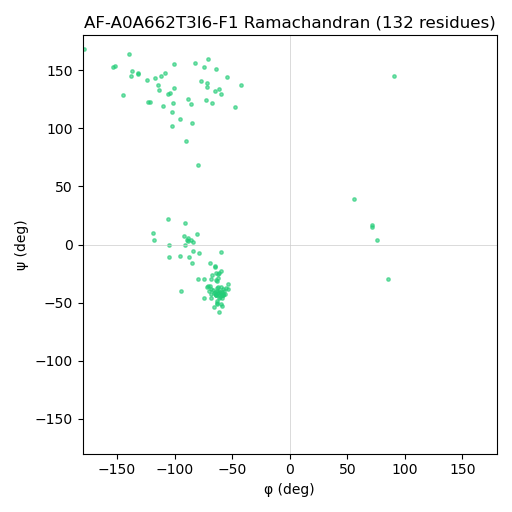 0.471 1.752 -21.950 1.00 86.25 121 ILE A C 1
ATOM 961 O O . ILE A 1 121 ? 0.662 0.619 -22.386 1.00 86.25 121 ILE A O 1
ATOM 965 N N . ARG A 1 122 ? -0.244 2.650 -22.640 1.00 85.88 122 ARG A N 1
ATOM 966 C CA . ARG A 1 122 ? -0.920 2.339 -23.912 1.00 85.88 122 ARG A CA 1
ATOM 967 C C . ARG A 1 122 ? 0.057 1.808 -24.957 1.00 85.88 122 ARG A C 1
ATOM 969 O O . ARG A 1 122 ? -0.276 0.874 -25.680 1.00 85.88 122 ARG A O 1
ATOM 976 N N . ARG A 1 123 ? 1.268 2.371 -25.043 1.00 86.50 123 ARG A N 1
ATOM 977 C CA . ARG A 1 123 ? 2.305 1.897 -25.972 1.00 86.50 123 ARG A CA 1
ATOM 978 C C . ARG A 1 123 ? 2.754 0.471 -25.657 1.00 86.50 123 ARG A C 1
ATOM 980 O O . ARG A 1 123 ? 2.876 -0.315 -26.590 1.00 86.50 123 ARG A O 1
ATOM 987 N N . LEU A 1 124 ? 2.969 0.140 -24.385 1.00 85.69 124 LEU A N 1
ATOM 988 C CA . LEU A 1 124 ? 3.342 -1.216 -23.966 1.00 85.69 124 LEU A CA 1
ATOM 989 C C . LEU A 1 124 ? 2.242 -2.236 -24.287 1.00 85.69 124 LEU A C 1
ATOM 991 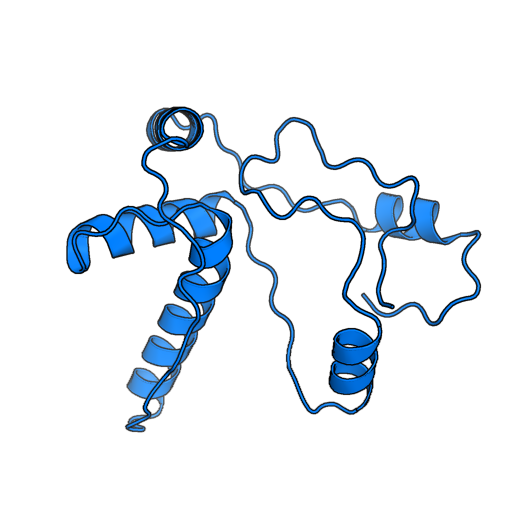O O . LEU A 1 124 ? 2.535 -3.380 -24.624 1.00 85.69 124 LEU A O 1
ATOM 995 N N . LEU A 1 125 ? 0.982 -1.802 -24.249 1.00 83.62 125 LEU A N 1
ATOM 996 C CA . LEU A 1 125 ? -0.184 -2.658 -24.456 1.00 83.62 125 LEU A CA 1
ATOM 997 C C . LEU A 1 125 ? -0.602 -2.814 -25.925 1.00 83.62 125 LEU A C 1
ATOM 999 O O . LEU A 1 125 ? -1.390 -3.707 -26.225 1.00 83.62 125 LEU A O 1
ATOM 1003 N N . LYS A 1 126 ? -0.047 -2.028 -26.863 1.00 78.75 126 LYS A N 1
ATOM 1004 C CA . LYS A 1 126 ? -0.417 -2.040 -28.299 1.00 78.75 126 LYS A CA 1
ATOM 1005 C C . LYS A 1 126 ? -0.219 -3.383 -29.031 1.00 78.75 126 LYS A C 1
ATOM 1007 O O . LYS A 1 126 ? -0.639 -3.494 -30.176 1.00 78.75 126 LYS A O 1
ATOM 1012 N N . GLY A 1 127 ? 0.383 -4.391 -28.397 1.00 68.12 127 GLY A N 1
ATOM 1013 C CA . GLY A 1 127 ? 0.522 -5.756 -28.923 1.00 68.12 127 GLY A CA 1
ATOM 1014 C C . GLY A 1 127 ? -0.176 -6.845 -28.098 1.00 68.12 127 GLY A C 1
ATOM 1015 O O . GLY A 1 127 ? -0.027 -8.022 -28.416 1.00 68.12 127 GLY A O 1
ATOM 1016 N N . TYR A 1 128 ? -0.910 -6.487 -27.039 1.00 67.31 128 TYR A N 1
ATOM 1017 C CA . TYR A 1 128 ? -1.575 -7.448 -26.157 1.00 67.31 128 TYR A CA 1
ATOM 1018 C C . TYR A 1 128 ? -3.066 -7.534 -26.481 1.00 67.31 128 TYR A C 1
ATOM 1020 O O . TYR A 1 128 ? -3.793 -6.551 -26.406 1.00 67.31 128 TYR A O 1
ATOM 1028 N N . THR A 1 129 ? -3.527 -8.739 -26.815 1.00 57.28 129 THR A N 1
ATOM 1029 C CA . THR A 1 129 ? -4.938 -9.051 -27.105 1.00 57.28 129 THR A CA 1
ATOM 1030 C C . THR A 1 129 ? -5.728 -9.501 -25.870 1.00 57.28 129 THR A C 1
ATOM 1032 O O . THR A 1 129 ? -6.919 -9.787 -25.967 1.00 57.28 129 THR A O 1
ATOM 1035 N N . GLY A 1 130 ? -5.090 -9.574 -24.696 1.00 55.75 130 GLY A N 1
ATOM 1036 C CA . GLY A 1 130 ? -5.756 -9.879 -23.427 1.00 55.75 130 GLY A CA 1
ATOM 1037 C C . GLY A 1 130 ? -6.512 -8.666 -22.885 1.00 55.75 130 GLY A C 1
ATOM 1038 O O . GLY A 1 130 ? -6.014 -7.553 -22.985 1.00 55.75 130 GLY A O 1
ATOM 1039 N N . HIS A 1 131 ? -7.703 -8.881 -22.315 1.00 50.72 131 HIS A N 1
ATOM 1040 C CA . HIS A 1 131 ? -8.593 -7.821 -21.824 1.00 50.72 131 HIS A CA 1
ATOM 1041 C C . HIS A 1 131 ? -7.865 -6.773 -20.967 1.00 50.72 131 HIS A C 1
ATOM 1043 O O . HIS A 1 131 ? -7.302 -7.085 -19.917 1.00 50.72 131 HIS A O 1
ATOM 1049 N N . ILE A 1 132 ? -7.894 -5.537 -21.464 1.00 48.94 132 ILE A N 1
ATOM 1050 C CA . ILE A 1 132 ? -7.114 -4.396 -21.001 1.00 48.94 132 ILE A CA 1
ATOM 1051 C C . ILE A 1 132 ? -8.030 -3.503 -20.167 1.00 48.94 132 ILE A C 1
ATOM 1053 O O . ILE A 1 132 ? -8.830 -2.764 -20.738 1.00 48.94 132 ILE A O 1
ATOM 1057 N N . HIS A 1 133 ? -7.944 -3.561 -18.841 1.00 50.16 133 HIS A N 1
ATOM 1058 C CA . HIS A 1 133 ? -8.558 -2.559 -17.966 1.00 50.16 133 HIS A CA 1
ATOM 1059 C C . HIS A 1 133 ? -7.457 -1.965 -17.086 1.00 50.16 133 HIS A C 1
ATOM 1061 O O . HIS A 1 133 ? -6.692 -2.713 -16.472 1.00 50.16 133 HIS A O 1
ATOM 1067 N N . GLY A 1 134 ? -7.319 -0.641 -17.172 1.00 41.25 134 GLY A N 1
ATOM 1068 C CA . GLY A 1 134 ? -6.500 0.177 -16.280 1.00 41.25 134 GLY A CA 1
ATOM 1069 C C . GLY A 1 134 ? -7.299 0.595 -15.060 1.00 41.25 134 GLY A C 1
ATOM 1070 O O . GLY A 1 134 ? -8.547 0.572 -15.159 1.00 41.25 134 GLY A O 1
#

Foldseek 3Di:
DAFLAPPDADDPLAQLPPTHGDDPPVVVVCVVVVNDDDDDDFQLLLLVQQVVCCVPVVFRARSPCSVVSSVVVVVVVVCVVVVHDDDDDGDRPGGCPVVVVVVVCSVVVVRDGDDDDVVSSCVSCVPPPPDHDD